Protein AF-A0A9E5YAB8-F1 (afdb_monomer_lite)

Foldseek 3Di:
DDPPPPPVVLVPPPQPPDDQQWQFQDADPVPRHTDIDGPVNPVVPDDDDDDPPPCSLVSVLSVVLVCVVSVHDDDDDDPPCPSVVVVCVSCVVVVNNVVDQDDDPPDPVRHDDDDPPDDDPD

pLDDT: mean 81.97, std 17.83, range [33.81, 96.62]

Radius of gyration: 17.61 Å; chains: 1; bounding box: 55×33×42 Å

Structure (mmCIF, N/CA/C/O backbone):
data_AF-A0A9E5YAB8-F1
#
_entry.id   AF-A0A9E5YAB8-F1
#
loop_
_atom_site.group_PDB
_atom_site.id
_atom_site.type_symbol
_atom_site.label_atom_id
_atom_site.label_alt_id
_atom_site.label_comp_id
_atom_site.label_asym_id
_atom_site.label_entity_id
_atom_site.label_seq_id
_atom_site.pdbx_PDB_ins_code
_atom_site.Cartn_x
_atom_site.Cartn_y
_atom_site.Cartn_z
_atom_site.occupancy
_atom_site.B_iso_or_equiv
_atom_site.auth_seq_id
_atom_site.auth_comp_id
_atom_site.auth_asym_id
_atom_site.auth_atom_id
_atom_site.pdbx_PDB_model_num
ATOM 1 N N . MET A 1 1 ? -35.000 -0.841 -12.917 1.00 39.28 1 MET A N 1
ATOM 2 C CA . MET A 1 1 ? -34.233 -1.314 -11.747 1.00 39.28 1 MET A CA 1
ATOM 3 C C . MET A 1 1 ? -33.253 -0.195 -11.466 1.00 39.28 1 MET A C 1
ATOM 5 O O . MET A 1 1 ? -32.423 0.072 -12.319 1.00 39.28 1 MET A O 1
ATOM 9 N N . ASP A 1 2 ? -33.529 0.578 -10.424 1.00 33.81 2 ASP A N 1
ATOM 10 C CA . ASP A 1 2 ? -32.985 1.921 -10.199 1.00 33.81 2 ASP A CA 1
ATOM 11 C C . ASP A 1 2 ? -31.445 1.908 -10.052 1.00 33.81 2 ASP A C 1
ATOM 13 O O . ASP A 1 2 ? -30.943 1.250 -9.134 1.00 33.81 2 ASP A O 1
ATOM 17 N N . PRO A 1 3 ? -30.692 2.557 -10.963 1.00 39.06 3 PRO A N 1
ATOM 18 C CA . PRO A 1 3 ? -29.241 2.623 -10.939 1.00 39.06 3 PRO A CA 1
ATOM 19 C C . PRO A 1 3 ? -28.734 3.854 -10.179 1.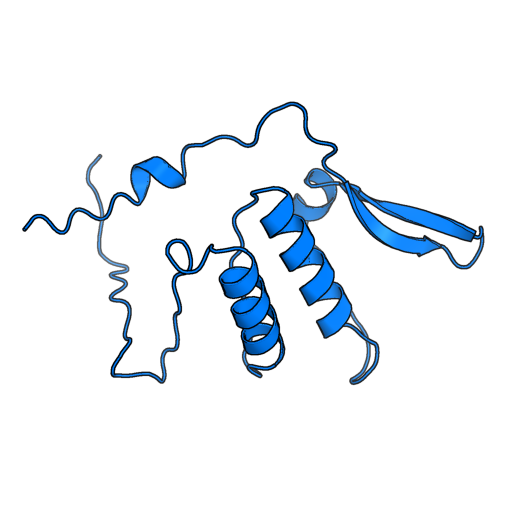00 39.06 3 PRO A C 1
ATOM 21 O O . PRO A 1 3 ? -27.603 4.266 -10.420 1.00 39.06 3 PRO A O 1
ATOM 24 N N . GLN A 1 4 ? -29.513 4.432 -9.255 1.00 36.97 4 GLN A N 1
ATOM 25 C CA . GLN A 1 4 ? -28.954 5.305 -8.223 1.00 36.97 4 GLN A CA 1
ATOM 26 C C . GLN A 1 4 ? -27.950 4.504 -7.385 1.00 36.97 4 GLN A C 1
ATOM 28 O O . GLN A 1 4 ? -28.261 3.846 -6.384 1.00 36.97 4 GLN A O 1
ATOM 33 N N . ILE A 1 5 ? -26.707 4.494 -7.862 1.00 45.91 5 ILE A N 1
ATOM 34 C CA . ILE A 1 5 ? -25.569 3.926 -7.173 1.00 45.91 5 ILE A CA 1
ATOM 35 C C . ILE A 1 5 ? -25.506 4.634 -5.819 1.00 45.91 5 ILE A C 1
ATOM 37 O O . ILE A 1 5 ? -25.370 5.849 -5.736 1.00 45.91 5 ILE A O 1
ATOM 41 N N . LYS A 1 6 ? -25.593 3.847 -4.744 1.00 37.97 6 LYS A N 1
ATOM 42 C CA . LYS A 1 6 ? -25.437 4.255 -3.338 1.00 37.97 6 LYS A CA 1
ATOM 43 C C . LYS A 1 6 ? -24.012 4.761 -3.020 1.00 37.97 6 LYS A C 1
ATOM 45 O O . LYS A 1 6 ? -23.424 4.324 -2.031 1.00 37.97 6 LYS A O 1
ATOM 50 N N . ILE A 1 7 ? -23.435 5.642 -3.840 1.00 46.38 7 ILE A N 1
ATOM 51 C CA . ILE A 1 7 ? -22.121 6.267 -3.617 1.00 46.38 7 ILE A CA 1
ATOM 52 C C . ILE A 1 7 ? -22.171 7.152 -2.364 1.00 46.38 7 ILE A C 1
ATOM 54 O O . ILE A 1 7 ? -21.278 7.077 -1.516 1.00 46.38 7 ILE A O 1
ATOM 58 N N . GLU A 1 8 ? -23.263 7.893 -2.166 1.00 37.19 8 GLU A N 1
ATOM 59 C CA . GLU A 1 8 ? -23.392 8.865 -1.073 1.00 37.19 8 GLU A CA 1
ATOM 60 C C . GLU A 1 8 ? -23.292 8.258 0.332 1.00 37.19 8 GLU A C 1
ATOM 62 O O . GLU A 1 8 ? -22.764 8.869 1.266 1.00 37.19 8 GLU A O 1
ATOM 67 N N . ARG A 1 9 ? -23.779 7.023 0.504 1.00 39.19 9 ARG A N 1
ATOM 68 C CA . ARG A 1 9 ? -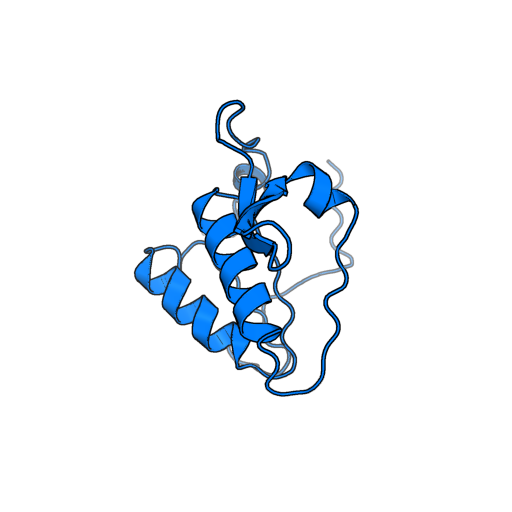23.847 6.391 1.828 1.00 39.19 9 ARG A CA 1
ATOM 69 C C . ARG A 1 9 ? -22.484 5.897 2.318 1.00 39.19 9 ARG A C 1
ATOM 71 O O . ARG A 1 9 ? -22.300 5.752 3.522 1.00 39.19 9 ARG A O 1
ATOM 78 N N . TRP A 1 10 ? -21.533 5.634 1.420 1.00 46.03 10 TRP A N 1
ATOM 79 C CA . TRP A 1 10 ? -20.219 5.081 1.780 1.00 46.03 10 TRP A CA 1
ATOM 80 C C . TRP A 1 10 ? -19.168 6.156 2.061 1.00 46.03 10 TRP A C 1
ATOM 82 O O . TRP A 1 10 ? -18.275 5.923 2.872 1.00 46.03 10 TRP A O 1
ATOM 92 N N . ALA A 1 11 ? -19.299 7.338 1.454 1.00 45.47 11 ALA A N 1
ATOM 93 C CA . ALA A 1 11 ? -18.384 8.459 1.675 1.00 45.47 11 ALA A CA 1
ATOM 94 C C . ALA A 1 11 ? -18.567 9.134 3.052 1.00 45.47 11 ALA A C 1
ATOM 96 O O . ALA A 1 11 ? -17.629 9.736 3.573 1.00 45.47 11 ALA A O 1
ATOM 97 N N . ARG A 1 12 ? -19.755 9.017 3.667 1.00 42.97 12 ARG A N 1
ATOM 98 C CA . ARG A 1 12 ? -20.108 9.708 4.925 1.00 42.97 12 ARG A CA 1
ATOM 99 C C . ARG A 1 12 ? -19.792 8.929 6.209 1.00 42.97 12 ARG A C 1
ATOM 101 O O . ARG A 1 12 ? -19.975 9.468 7.301 1.00 42.97 12 ARG A O 1
ATOM 108 N N . GLU A 1 13 ? -19.299 7.691 6.134 1.00 47.94 13 GLU A N 1
ATOM 109 C CA . GLU A 1 13 ? -18.871 6.965 7.338 1.00 47.94 13 GLU A CA 1
ATOM 110 C C . GLU A 1 13 ? -17.519 7.503 7.828 1.00 47.94 13 GLU A C 1
ATOM 112 O O . GLU A 1 13 ? -16.447 7.058 7.418 1.00 47.94 13 GLU A O 1
ATOM 117 N N . ALA A 1 14 ? -17.572 8.489 8.728 1.00 52.47 14 ALA A N 1
ATOM 118 C CA . ALA A 1 14 ? -16.395 9.017 9.402 1.00 52.47 14 ALA A CA 1
ATOM 119 C C . ALA A 1 14 ? -15.586 7.885 10.060 1.00 52.47 14 ALA A C 1
ATOM 121 O O . ALA A 1 14 ? -16.134 7.005 10.730 1.00 52.47 14 ALA A O 1
ATOM 122 N N . LEU A 1 15 ? -14.260 7.933 9.902 1.00 53.97 15 LEU A N 1
ATOM 123 C CA . LEU A 1 15 ? -13.355 6.969 10.523 1.00 53.97 15 LEU A CA 1
ATOM 124 C C . LEU A 1 15 ? -13.630 6.884 12.040 1.00 53.97 15 LEU A C 1
ATOM 126 O O . LEU A 1 15 ? -13.676 7.922 12.709 1.00 53.97 15 LEU A O 1
ATOM 130 N N . PRO A 1 16 ? -13.779 5.677 12.620 1.00 50.12 16 PRO A N 1
ATOM 131 C CA . PRO A 1 16 ? -14.046 5.527 14.046 1.00 50.12 16 PRO A CA 1
ATOM 132 C C . PRO A 1 16 ? -12.941 6.198 14.871 1.00 50.12 16 PRO A C 1
ATOM 134 O O . PRO A 1 16 ? -11.751 5.943 14.665 1.00 50.12 16 PRO A O 1
ATOM 137 N N . LYS A 1 17 ? -13.343 7.047 15.829 1.00 55.44 17 LYS A N 1
ATOM 138 C CA . LYS A 1 17 ? -12.457 7.969 16.568 1.00 55.44 17 LYS A CA 1
ATOM 139 C C . LYS A 1 17 ? -11.286 7.291 17.304 1.00 55.44 17 LYS A C 1
ATOM 141 O O . LYS A 1 17 ? -10.300 7.965 17.575 1.00 55.44 17 LYS A O 1
ATOM 146 N N . ASN A 1 18 ? -11.359 5.981 17.575 1.00 53.69 18 ASN A N 1
ATOM 147 C CA . ASN A 1 18 ? -10.498 5.286 18.541 1.00 53.69 18 ASN A CA 1
ATOM 148 C C . ASN A 1 18 ? -9.572 4.186 17.972 1.00 53.69 18 ASN A C 1
ATOM 150 O O . ASN A 1 18 ? -9.161 3.289 18.705 1.00 53.69 18 ASN A O 1
ATOM 154 N N . ARG A 1 19 ? -9.230 4.208 16.675 1.00 56.00 19 ARG A N 1
ATOM 155 C CA . ARG A 1 19 ? -8.205 3.291 16.128 1.00 56.00 19 ARG A CA 1
ATOM 156 C C . ARG A 1 19 ? -6.798 3.878 16.283 1.00 56.00 19 ARG A C 1
ATOM 158 O O . ARG A 1 19 ? -6.639 5.073 16.040 1.00 56.00 19 ARG A O 1
ATOM 165 N N . PRO A 1 20 ? -5.760 3.077 16.605 1.00 56.53 20 PRO A N 1
ATOM 166 C CA . PRO A 1 20 ? -4.382 3.543 16.517 1.00 56.53 20 PRO A CA 1
ATOM 167 C C . PRO A 1 20 ? -4.090 3.919 15.060 1.00 56.53 20 PRO A C 1
ATOM 169 O O . PRO A 1 20 ? -3.956 3.065 14.187 1.00 56.53 20 PRO A O 1
ATOM 172 N N . LYS A 1 21 ? -4.038 5.224 14.790 1.00 71.31 21 LYS A N 1
ATOM 173 C CA . LYS A 1 21 ? -3.918 5.810 13.447 1.00 71.31 21 LYS A CA 1
ATOM 174 C C . LYS A 1 21 ? -2.485 5.744 12.920 1.00 71.31 21 LYS A C 1
ATOM 176 O O . LYS A 1 21 ? -2.029 6.723 12.345 1.00 71.31 21 LYS A O 1
ATOM 181 N N . ARG A 1 22 ? -1.739 4.671 13.202 1.00 84.56 22 ARG A N 1
ATOM 182 C CA . ARG A 1 22 ? -0.294 4.589 12.956 1.00 84.56 22 ARG A CA 1
ATOM 183 C C . ARG A 1 22 ? 0.081 3.384 12.106 1.00 84.56 22 ARG A C 1
ATOM 185 O O . ARG A 1 22 ? -0.229 2.253 12.459 1.00 84.56 22 ARG A O 1
ATOM 192 N N . ILE A 1 23 ? 0.801 3.644 11.024 1.00 91.50 23 ILE A N 1
ATOM 193 C CA . ILE A 1 23 ? 1.311 2.655 10.079 1.00 91.50 23 ILE A CA 1
ATOM 194 C C . ILE A 1 23 ? 2.793 2.447 10.361 1.00 91.50 23 ILE A C 1
ATOM 196 O O . ILE A 1 23 ? 3.563 3.403 10.332 1.00 91.50 23 ILE A O 1
ATOM 200 N N . LEU A 1 24 ? 3.202 1.213 10.655 1.00 93.19 24 LEU A N 1
ATOM 201 C CA . LEU A 1 24 ? 4.620 0.866 10.763 1.00 93.19 24 LEU A CA 1
ATOM 202 C C . LEU A 1 24 ? 5.258 0.993 9.378 1.00 93.19 24 LEU A C 1
ATOM 204 O O . LEU A 1 24 ? 4.820 0.305 8.463 1.00 93.19 24 LEU A O 1
ATOM 208 N N . ILE A 1 25 ? 6.288 1.824 9.233 1.00 93.62 25 ILE A N 1
ATOM 209 C CA . ILE A 1 25 ? 7.017 1.975 7.960 1.00 93.62 25 ILE A CA 1
ATOM 210 C C . ILE A 1 25 ? 8.364 1.256 7.949 1.00 93.62 25 ILE A C 1
ATOM 212 O O . ILE A 1 25 ? 8.937 1.038 6.889 1.00 93.62 25 ILE A O 1
ATOM 216 N N . GLY A 1 26 ? 8.865 0.868 9.121 1.00 93.62 26 GLY A N 1
ATOM 217 C CA . GLY A 1 26 ? 10.113 0.130 9.243 1.00 93.62 26 GLY A CA 1
ATOM 218 C C . GLY A 1 26 ? 10.804 0.399 10.568 1.00 93.62 26 GLY A C 1
ATOM 219 O O . GLY A 1 26 ? 10.177 0.820 11.543 1.00 93.62 26 GLY A O 1
ATOM 220 N N . ASN A 1 27 ? 12.111 0.164 10.583 1.00 94.94 27 ASN A N 1
ATOM 221 C CA . ASN A 1 27 ? 12.976 0.433 11.721 1.00 94.94 27 ASN A CA 1
ATOM 222 C C . ASN A 1 27 ? 13.966 1.534 11.350 1.00 94.94 27 ASN A C 1
ATOM 224 O O . ASN A 1 27 ? 14.578 1.494 10.284 1.00 94.94 27 ASN A O 1
ATOM 228 N N . ASN A 1 28 ? 14.158 2.492 12.249 1.00 93.62 28 ASN A N 1
ATOM 229 C CA . ASN A 1 28 ? 15.271 3.418 12.163 1.00 93.62 28 ASN A CA 1
ATOM 230 C C . ASN A 1 28 ? 16.573 2.635 12.378 1.00 93.62 28 ASN A C 1
ATOM 232 O O . ASN A 1 28 ? 16.784 2.078 13.457 1.00 93.62 28 ASN A O 1
ATOM 236 N N . ALA A 1 29 ? 17.429 2.609 11.357 1.00 91.81 29 ALA A N 1
ATOM 237 C CA . ALA A 1 29 ? 18.669 1.840 11.362 1.00 91.81 29 ALA A CA 1
ATOM 238 C C . ALA A 1 29 ? 19.705 2.342 12.385 1.00 91.81 29 ALA A C 1
ATOM 240 O O . ALA A 1 29 ? 20.512 1.550 12.857 1.00 91.81 29 ALA A O 1
ATOM 241 N N . LEU A 1 30 ? 19.673 3.627 12.756 1.00 95.19 30 LEU A N 1
ATOM 242 C CA . LEU A 1 30 ? 20.651 4.227 13.671 1.00 95.19 30 LEU A CA 1
ATOM 243 C C . LEU A 1 30 ? 20.374 3.873 15.132 1.00 95.19 30 LEU A C 1
ATOM 245 O O . LEU A 1 30 ? 21.296 3.642 15.903 1.00 95.19 30 LEU A O 1
ATOM 249 N N . ILE A 1 31 ? 19.096 3.844 15.516 1.00 95.38 31 ILE A N 1
ATOM 250 C CA . ILE A 1 31 ? 18.677 3.656 16.917 1.00 95.38 31 ILE A CA 1
ATOM 251 C C . ILE A 1 31 ? 17.899 2.356 17.145 1.00 95.38 31 ILE A C 1
ATOM 253 O O . ILE A 1 31 ? 17.329 2.162 18.216 1.00 95.38 31 ILE A O 1
ATOM 257 N N . ASN A 1 32 ? 17.820 1.494 16.127 1.00 93.94 32 ASN A N 1
ATOM 258 C CA . ASN A 1 32 ? 17.089 0.225 16.133 1.00 93.94 32 ASN A CA 1
ATOM 259 C C . ASN A 1 32 ? 15.661 0.336 16.707 1.00 93.94 32 ASN A C 1
ATOM 261 O O . ASN A 1 32 ? 15.208 -0.479 17.513 1.00 93.94 32 ASN A O 1
ATOM 265 N N . ARG A 1 33 ? 14.939 1.391 16.313 1.00 94.44 33 ARG A N 1
ATOM 266 C CA . ARG A 1 33 ? 13.600 1.691 16.833 1.00 94.44 33 ARG A CA 1
ATOM 267 C C . ARG A 1 33 ? 12.566 1.604 15.725 1.00 94.44 33 ARG A C 1
ATOM 269 O O . ARG A 1 33 ? 12.764 2.169 14.655 1.00 94.44 33 ARG A O 1
ATOM 276 N N . ARG A 1 34 ? 11.430 0.962 16.005 1.00 94.94 34 ARG A N 1
ATOM 277 C CA . ARG A 1 34 ? 10.277 0.959 15.093 1.00 94.94 34 ARG A CA 1
ATOM 278 C C . ARG A 1 34 ? 9.798 2.385 14.827 1.00 94.94 34 ARG A C 1
ATOM 280 O O . ARG A 1 34 ? 9.538 3.142 15.768 1.00 94.94 34 ARG A O 1
ATOM 287 N N . THR A 1 35 ? 9.634 2.713 13.555 1.00 94.12 35 THR A N 1
ATOM 288 C CA . THR A 1 35 ? 9.170 4.013 13.075 1.00 94.12 35 THR A CA 1
ATOM 289 C C . THR A 1 35 ? 7.788 3.867 12.463 1.00 94.12 35 THR A C 1
ATOM 291 O O . THR A 1 35 ? 7.526 2.962 11.671 1.00 94.12 35 THR A O 1
ATOM 294 N N . TYR A 1 36 ? 6.900 4.782 12.833 1.00 93.75 36 TYR A N 1
ATOM 295 C CA . TYR A 1 36 ? 5.510 4.773 12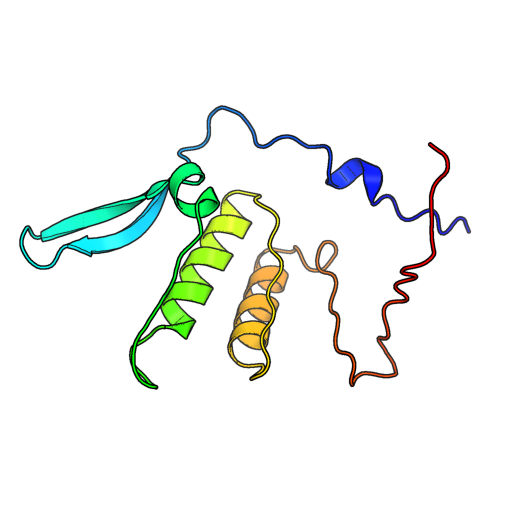.411 1.00 93.75 36 TYR A CA 1
ATOM 296 C C . TYR A 1 36 ? 5.139 6.121 11.805 1.00 93.75 36 TYR A C 1
ATOM 298 O O . TYR A 1 36 ? 5.647 7.147 12.256 1.00 93.75 36 TYR A O 1
ATOM 306 N N . LEU A 1 37 ? 4.202 6.113 10.863 1.00 92.19 37 LEU A N 1
ATOM 307 C CA . LEU A 1 37 ? 3.536 7.311 10.361 1.00 92.19 37 LEU A CA 1
ATOM 308 C C . LEU A 1 37 ? 2.103 7.360 10.854 1.00 92.19 37 LEU A C 1
ATOM 310 O O . LEU A 1 37 ? 1.404 6.348 10.800 1.00 92.19 37 LEU A O 1
ATOM 314 N N . SER A 1 38 ? 1.657 8.518 11.330 1.00 90.31 38 SER A N 1
ATOM 315 C CA . SER A 1 38 ? 0.242 8.732 11.609 1.00 90.31 38 SER A CA 1
ATOM 316 C C . SER A 1 38 ? -0.555 9.020 10.329 1.00 90.31 38 SER A C 1
ATOM 318 O O . SER A 1 38 ? 0.004 9.463 9.330 1.00 90.31 38 SER A O 1
ATOM 320 N N . LEU A 1 39 ? -1.878 8.829 10.361 1.00 86.56 39 LEU A N 1
ATOM 321 C CA . LEU A 1 39 ? -2.758 9.278 9.269 1.00 86.56 39 LEU A CA 1
ATOM 322 C C . LEU A 1 39 ? -2.665 10.798 9.027 1.00 86.56 39 LEU A C 1
ATOM 324 O O . LEU A 1 39 ? -2.748 11.237 7.890 1.00 86.56 39 LEU A O 1
ATOM 328 N N . GLU A 1 40 ? -2.439 11.586 10.080 1.00 87.19 40 GLU A N 1
ATOM 329 C CA . GLU A 1 40 ? -2.219 13.038 9.993 1.00 87.19 40 GLU A CA 1
ATOM 330 C C . GLU A 1 40 ? -0.905 13.380 9.268 1.00 87.19 40 GLU A C 1
ATOM 332 O O . GLU A 1 40 ? -0.851 14.281 8.436 1.00 87.19 40 GLU A O 1
ATOM 337 N N . GLN A 1 41 ? 0.154 12.602 9.501 1.00 89.88 41 GLN A N 1
ATOM 338 C CA . GLN A 1 41 ? 1.403 12.744 8.749 1.00 89.88 41 GLN A CA 1
ATOM 339 C C . GLN A 1 41 ? 1.257 12.295 7.289 1.00 89.88 41 GLN A C 1
ATOM 341 O O . GLN A 1 41 ? 1.980 12.780 6.430 1.00 89.88 41 GLN A O 1
ATOM 346 N N . LEU A 1 42 ? 0.331 11.384 6.981 1.00 88.38 42 LEU A N 1
A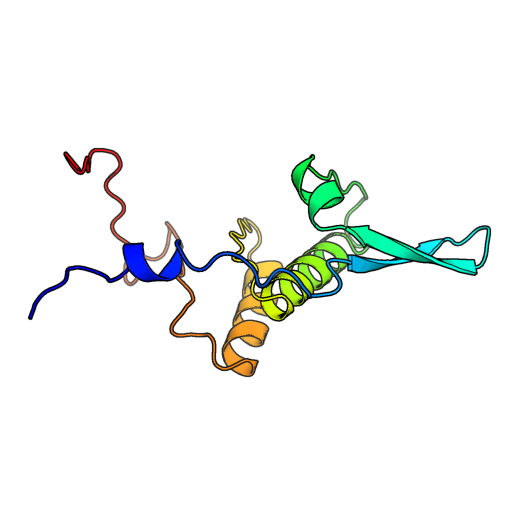TOM 347 C CA . LEU A 1 42 ? 0.040 11.008 5.595 1.00 88.38 42 LEU A CA 1
ATOM 348 C C . LEU A 1 42 ? -0.784 12.071 4.860 1.00 88.38 42 LE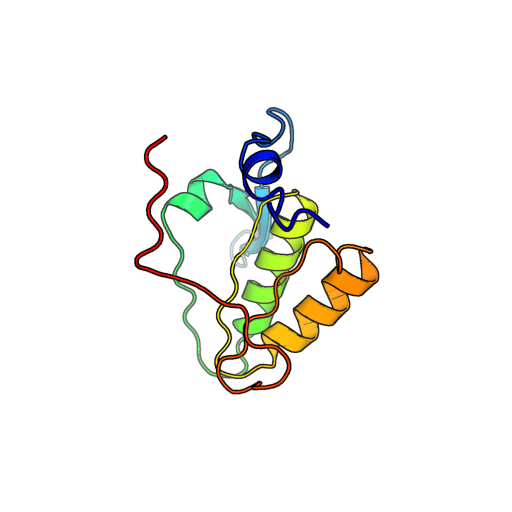U A C 1
ATOM 350 O O . LEU A 1 42 ? -0.658 12.184 3.642 1.00 88.38 42 LEU A O 1
ATOM 354 N N . SER A 1 43 ? -1.591 12.868 5.571 1.00 85.69 43 SER A N 1
ATOM 355 C CA . SER A 1 43 ? -2.391 13.933 4.949 1.00 85.69 43 SER A CA 1
ATOM 356 C C . SER A 1 43 ? -1.576 15.136 4.475 1.00 85.69 43 SER A C 1
ATOM 358 O O . SER A 1 43 ? -2.083 15.915 3.680 1.00 85.69 43 SER A O 1
ATOM 360 N N . ILE A 1 44 ? -0.316 15.270 4.902 1.00 91.19 44 ILE A N 1
ATOM 361 C CA . ILE A 1 44 ? 0.600 16.329 4.437 1.00 91.19 44 ILE A CA 1
ATOM 362 C C . ILE A 1 44 ? 1.460 15.903 3.233 1.00 91.19 44 ILE A C 1
ATOM 364 O O . ILE A 1 44 ? 2.481 16.523 2.949 1.00 91.19 44 ILE A O 1
ATOM 368 N N . HIS A 1 45 ? 1.030 14.857 2.521 1.00 91.44 45 HIS A N 1
ATOM 369 C CA . HIS A 1 45 ? 1.716 14.227 1.391 1.00 91.44 45 HIS A CA 1
ATOM 370 C C . HIS A 1 45 ? 3.026 13.508 1.756 1.00 91.44 45 HIS A C 1
ATOM 372 O O . HIS A 1 45 ? 3.684 13.770 2.759 1.00 91.44 45 HIS A O 1
ATOM 378 N N . MET A 1 46 ? 3.409 12.549 0.913 1.00 92.94 46 MET A N 1
ATOM 379 C CA . MET A 1 46 ? 4.650 11.787 1.039 1.00 92.94 46 MET A CA 1
ATOM 380 C C . MET A 1 46 ? 5.312 11.671 -0.327 1.00 92.94 46 MET A C 1
ATOM 382 O O . MET A 1 46 ? 4.644 11.389 -1.319 1.00 92.94 46 MET A O 1
ATOM 386 N N . HIS A 1 47 ? 6.638 11.794 -0.352 1.00 95.25 47 HIS A N 1
ATOM 387 C CA . HIS A 1 47 ? 7.450 11.477 -1.518 1.00 95.25 47 HIS A CA 1
ATOM 388 C C . HIS A 1 47 ? 8.367 10.285 -1.213 1.00 95.25 47 HIS A C 1
ATOM 390 O O . HIS A 1 47 ? 9.089 10.294 -0.217 1.00 95.25 47 HIS A O 1
ATOM 396 N N . ILE A 1 48 ? 8.330 9.251 -2.059 1.00 94.50 48 ILE A N 1
ATOM 397 C CA . ILE A 1 48 ? 9.172 8.053 -1.933 1.00 94.50 48 ILE A CA 1
ATOM 398 C C . ILE A 1 48 ? 10.142 8.025 -3.114 1.00 94.50 48 ILE A C 1
ATOM 400 O O . ILE A 1 48 ? 9.727 7.839 -4.256 1.00 94.50 48 ILE A O 1
ATOM 404 N N . VAL A 1 49 ? 11.437 8.165 -2.833 1.00 95.38 49 VAL A N 1
ATOM 405 C CA . VAL A 1 49 ? 12.496 8.247 -3.850 1.00 95.38 49 VAL A CA 1
ATOM 406 C C . VAL A 1 49 ? 13.471 7.080 -3.698 1.00 95.38 49 VAL A C 1
ATOM 408 O O . VAL A 1 49 ? 13.783 6.654 -2.590 1.00 95.38 49 VAL A O 1
ATOM 411 N N . GLY A 1 50 ? 13.945 6.551 -4.824 1.00 95.19 50 GLY A N 1
ATOM 412 C CA . GLY A 1 50 ? 14.914 5.455 -4.895 1.00 95.19 50 GLY A CA 1
ATOM 413 C C . GLY A 1 50 ? 14.990 4.877 -6.308 1.00 95.19 50 GLY A C 1
ATOM 414 O O . GLY A 1 50 ? 14.070 5.073 -7.107 1.00 95.19 50 GLY A O 1
ATOM 415 N N . SER A 1 51 ? 16.047 4.138 -6.644 1.00 95.88 51 SER A N 1
ATOM 416 C CA . SER A 1 51 ? 16.178 3.496 -7.961 1.00 95.88 51 SER A CA 1
ATOM 417 C C . SER A 1 51 ? 15.275 2.256 -8.096 1.00 95.88 51 SER A C 1
ATOM 419 O O . SER A 1 51 ? 14.569 1.861 -7.156 1.00 95.88 51 SER A O 1
ATOM 421 N N . SER A 1 52 ? 15.195 1.679 -9.301 1.00 93.19 52 SER A N 1
ATOM 422 C CA . SER A 1 52 ? 14.457 0.426 -9.518 1.00 93.19 52 SER A CA 1
ATOM 423 C C . SER A 1 52 ? 15.006 -0.690 -8.620 1.00 93.19 52 SER A C 1
ATOM 425 O O . SER A 1 52 ? 16.198 -0.731 -8.335 1.00 93.19 52 SER A O 1
ATOM 427 N N . GLY A 1 53 ? 14.128 -1.559 -8.117 1.00 92.88 53 GLY A N 1
ATOM 428 C CA . GLY A 1 53 ? 14.508 -2.642 -7.202 1.00 92.88 53 GLY A CA 1
ATOM 429 C C . GLY A 1 53 ? 14.722 -2.239 -5.736 1.00 92.88 53 GLY A C 1
ATOM 430 O O . GLY A 1 53 ? 14.815 -3.116 -4.887 1.00 92.88 53 GLY A O 1
ATOM 431 N N . MET A 1 54 ? 14.700 -0.948 -5.380 1.00 94.81 54 MET A N 1
ATOM 432 C CA . MET A 1 54 ? 14.905 -0.495 -3.987 1.00 94.81 54 MET A CA 1
ATOM 433 C C . MET A 1 54 ? 13.682 -0.643 -3.062 1.00 94.81 54 MET A C 1
ATOM 435 O O . MET A 1 54 ? 13.626 -0.046 -1.993 1.00 94.81 54 MET A O 1
ATOM 439 N N . GLY A 1 55 ? 12.661 -1.399 -3.469 1.00 93.38 55 GLY A N 1
ATOM 440 C CA . GLY A 1 55 ? 11.508 -1.684 -2.609 1.00 93.38 55 GLY A CA 1
ATOM 441 C C . GLY A 1 55 ? 10.430 -0.596 -2.543 1.00 93.38 55 GLY A C 1
ATOM 442 O O . GLY A 1 55 ? 9.491 -0.740 -1.766 1.00 93.38 55 GLY A O 1
ATOM 443 N N . LYS A 1 56 ? 10.487 0.451 -3.380 1.00 95.69 56 LYS A N 1
ATOM 444 C CA . LYS A 1 56 ? 9.457 1.514 -3.425 1.00 95.69 56 LYS A CA 1
ATOM 445 C C . LYS A 1 56 ? 8.038 0.957 -3.565 1.00 95.69 56 LYS A C 1
ATOM 447 O O . LYS A 1 56 ? 7.148 1.310 -2.799 1.00 95.69 56 LYS A O 1
ATOM 452 N N . THR A 1 57 ? 7.839 0.046 -4.517 1.00 94.75 57 THR A N 1
ATOM 453 C CA . THR A 1 57 ? 6.522 -0.539 -4.787 1.00 94.75 57 THR A CA 1
ATOM 454 C C . THR A 1 57 ? 6.054 -1.449 -3.652 1.00 94.75 57 THR A C 1
ATOM 456 O O . THR A 1 57 ? 4.863 -1.497 -3.370 1.00 94.75 57 THR A O 1
ATOM 459 N N . PHE A 1 58 ? 6.979 -2.120 -2.957 1.00 95.31 58 PHE A N 1
ATOM 460 C CA . PHE A 1 58 ? 6.666 -2.899 -1.756 1.00 95.31 58 PHE A CA 1
ATOM 461 C C . PHE A 1 58 ? 6.265 -2.000 -0.582 1.00 95.31 58 PHE A C 1
ATOM 463 O O . PHE A 1 58 ? 5.311 -2.316 0.126 1.00 95.31 58 PHE A O 1
ATOM 470 N N . LEU A 1 59 ? 6.944 -0.863 -0.394 1.00 95.31 59 LEU A N 1
ATOM 471 C CA . LEU A 1 59 ? 6.569 0.120 0.623 1.00 95.31 59 LEU A CA 1
ATOM 472 C C . LEU A 1 59 ? 5.173 0.696 0.343 1.00 95.31 59 LEU A C 1
ATOM 474 O O . LEU A 1 59 ? 4.337 0.713 1.243 1.00 95.31 59 LEU A O 1
ATOM 478 N N . LEU A 1 60 ? 4.892 1.099 -0.901 1.00 95.75 60 LEU A N 1
ATOM 479 C CA . LEU A 1 60 ? 3.560 1.566 -1.307 1.00 95.75 60 LEU A CA 1
ATOM 480 C C . LEU A 1 60 ? 2.483 0.500 -1.083 1.00 95.75 60 LEU A C 1
ATOM 482 O O . LEU A 1 60 ? 1.447 0.787 -0.491 1.00 95.75 60 LEU A O 1
ATOM 486 N N . GLU A 1 61 ? 2.737 -0.740 -1.496 1.00 96.62 61 GLU A N 1
ATOM 487 C CA . GLU A 1 61 ? 1.819 -1.857 -1.274 1.00 96.62 61 GLU A CA 1
ATOM 488 C C . GLU A 1 61 ? 1.518 -2.066 0.214 1.00 96.62 61 GLU A C 1
ATOM 490 O O . GLU A 1 61 ? 0.358 -2.236 0.591 1.00 96.62 61 GLU A O 1
ATOM 495 N N . HIS A 1 62 ? 2.542 -2.026 1.069 1.00 96.12 62 HIS A N 1
ATOM 496 C CA . HIS A 1 62 ? 2.390 -2.151 2.518 1.00 96.12 62 HIS A CA 1
ATOM 497 C C . HIS A 1 62 ? 1.549 -1.015 3.117 1.00 96.12 62 HIS A C 1
ATOM 499 O O . HIS A 1 62 ? 0.641 -1.272 3.916 1.00 96.12 62 HIS A O 1
ATOM 505 N N . LEU A 1 63 ? 1.798 0.230 2.695 1.00 95.00 63 LEU A N 1
ATOM 506 C CA . LEU A 1 63 ? 1.013 1.395 3.112 1.00 95.00 63 LEU A CA 1
ATOM 507 C C . LEU A 1 63 ? -0.459 1.232 2.715 1.00 95.00 63 LEU A C 1
ATOM 509 O O . LEU A 1 63 ? -1.338 1.324 3.572 1.00 95.00 63 LEU A O 1
ATOM 513 N N . VAL A 1 64 ? -0.728 0.920 1.445 1.00 95.50 64 VAL A N 1
ATOM 514 C CA . VAL A 1 64 ? -2.092 0.765 0.919 1.00 95.50 64 VAL A CA 1
ATOM 515 C C . VAL A 1 64 ? -2.831 -0.376 1.622 1.00 95.50 64 VAL A C 1
ATOM 517 O O . VAL A 1 64 ? -3.961 -0.189 2.072 1.00 95.50 64 VAL A O 1
ATOM 520 N N . LYS A 1 65 ? -2.196 -1.541 1.798 1.00 95.50 65 LYS A N 1
ATOM 521 C CA . LYS A 1 65 ? -2.789 -2.672 2.533 1.00 95.50 65 LYS A CA 1
ATOM 522 C C . LYS A 1 65 ? -3.138 -2.302 3.972 1.00 95.50 65 LYS A C 1
ATOM 524 O O . LYS A 1 65 ? -4.211 -2.667 4.452 1.00 95.50 65 LYS A O 1
ATOM 529 N N . THR A 1 66 ? -2.262 -1.552 4.641 1.00 93.94 66 THR A N 1
ATOM 530 C CA . THR A 1 66 ? -2.513 -1.094 6.011 1.00 93.94 66 THR A CA 1
ATOM 531 C C . THR A 1 66 ? -3.667 -0.092 6.060 1.00 93.94 66 THR A C 1
ATOM 533 O O . THR A 1 66 ? -4.512 -0.183 6.948 1.00 93.94 66 THR A O 1
ATOM 536 N N . LEU A 1 67 ? -3.757 0.831 5.098 1.00 92.38 67 LEU A N 1
ATOM 537 C CA . LEU A 1 67 ? -4.872 1.780 4.995 1.00 92.38 67 LEU A CA 1
ATOM 538 C C . LEU A 1 67 ? -6.212 1.063 4.779 1.00 92.38 67 LEU A C 1
ATOM 540 O O . LEU A 1 67 ? -7.172 1.343 5.500 1.00 92.38 67 LEU A O 1
ATOM 544 N N . ILE A 1 68 ? -6.251 0.071 3.884 1.00 92.12 68 ILE A N 1
ATOM 545 C CA . ILE A 1 68 ? -7.428 -0.786 3.665 1.00 92.12 68 ILE A CA 1
ATOM 546 C C . ILE A 1 68 ? -7.840 -1.480 4.973 1.00 92.12 68 ILE A C 1
ATOM 548 O O . ILE A 1 68 ? -9.015 -1.464 5.345 1.00 92.12 68 ILE A O 1
ATOM 552 N N . ASP A 1 69 ? -6.885 -2.036 5.722 1.00 90.69 69 ASP A N 1
ATOM 553 C CA . ASP A 1 69 ? -7.152 -2.695 7.009 1.00 90.69 69 ASP A CA 1
ATOM 554 C C . ASP A 1 69 ? -7.662 -1.718 8.083 1.00 90.69 69 ASP A C 1
ATOM 556 O O . ASP A 1 69 ? -8.535 -2.044 8.904 1.00 90.69 69 ASP A O 1
ATOM 560 N N . LEU A 1 70 ? -7.184 -0.475 8.033 1.00 88.56 70 LEU A N 1
ATOM 561 C CA . LEU A 1 70 ? -7.680 0.626 8.850 1.00 88.56 70 LEU A CA 1
ATOM 562 C C . LEU A 1 70 ? -9.053 1.149 8.396 1.00 88.56 70 LEU A C 1
ATOM 564 O O . LEU A 1 70 ? -9.625 1.960 9.128 1.00 88.56 70 LEU A O 1
ATOM 568 N N . LYS A 1 71 ? -9.637 0.600 7.319 1.00 88.00 71 LYS A N 1
ATOM 569 C CA . LYS A 1 71 ? -10.890 1.040 6.678 1.00 88.00 71 LYS A CA 1
ATOM 570 C C . LYS A 1 71 ? -10.804 2.466 6.120 1.00 88.00 71 LYS A C 1
ATOM 572 O O . LYS A 1 71 ? -11.795 3.188 6.113 1.00 88.00 71 LYS A O 1
ATOM 577 N N . VAL A 1 72 ? -9.618 2.870 5.678 1.00 88.06 72 VAL A N 1
ATOM 578 C CA . VAL A 1 72 ? -9.399 4.123 4.952 1.00 88.06 72 VAL A CA 1
ATOM 579 C C . VAL A 1 72 ? -9.534 3.827 3.459 1.00 88.06 72 VAL A C 1
ATOM 581 O O . VAL A 1 72 ? -8.889 2.906 2.956 1.00 88.06 72 VAL A O 1
ATOM 584 N N . GLY A 1 73 ? -10.391 4.578 2.765 1.00 89.81 73 GLY A N 1
ATOM 585 C CA . GLY A 1 73 ? -10.519 4.498 1.310 1.00 89.81 73 GLY A CA 1
ATOM 586 C C . GLY A 1 73 ? -9.220 4.915 0.621 1.00 89.81 73 GLY A C 1
ATOM 587 O O . GLY A 1 73 ? -8.520 5.809 1.093 1.00 89.81 73 GLY A O 1
ATOM 588 N N . VAL A 1 74 ? -8.884 4.250 -0.481 1.00 93.19 74 VAL A N 1
ATOM 589 C CA . VAL A 1 74 ? -7.644 4.484 -1.228 1.00 93.19 74 VAL A CA 1
ATOM 590 C C . VAL A 1 74 ? -7.945 4.545 -2.719 1.00 93.19 74 VAL A C 1
ATOM 592 O O . VAL A 1 74 ? -8.751 3.766 -3.221 1.00 93.19 74 VAL A O 1
ATOM 595 N N . CYS A 1 75 ? -7.268 5.450 -3.420 1.00 93.81 75 CYS A N 1
ATOM 596 C CA . CYS A 1 75 ? -7.178 5.462 -4.874 1.00 93.81 75 CYS A CA 1
ATOM 597 C C . CYS A 1 75 ? -5.731 5.137 -5.245 1.00 93.81 75 CYS A C 1
ATOM 599 O O . CYS A 1 75 ? -4.802 5.691 -4.651 1.00 93.81 75 CYS A O 1
ATOM 601 N N . VAL A 1 76 ? -5.537 4.212 -6.182 1.00 94.75 76 VAL A N 1
ATOM 602 C CA . VAL A 1 76 ? -4.209 3.790 -6.630 1.00 94.75 76 VAL A CA 1
ATOM 603 C C . VAL A 1 76 ? -4.133 3.968 -8.133 1.00 94.75 76 VAL A C 1
ATOM 605 O O . VAL A 1 76 ? -4.927 3.391 -8.866 1.00 94.75 76 VAL A O 1
ATOM 608 N N . ILE A 1 77 ? -3.150 4.750 -8.566 1.00 93.38 77 ILE A N 1
ATOM 609 C CA . ILE A 1 77 ? -2.820 4.954 -9.972 1.00 93.38 77 ILE A CA 1
ATOM 610 C C . ILE A 1 77 ? -1.516 4.203 -10.222 1.00 93.38 77 ILE A C 1
ATOM 612 O O . ILE A 1 77 ? -0.484 4.543 -9.643 1.00 93.38 77 ILE A O 1
ATOM 616 N N . ASP A 1 78 ? -1.573 3.159 -11.044 1.00 92.38 78 ASP A N 1
ATOM 617 C CA . ASP A 1 78 ? -0.429 2.298 -11.335 1.00 92.38 78 ASP A CA 1
ATOM 618 C C . ASP A 1 78 ? -0.250 2.129 -12.852 1.00 92.38 78 ASP A C 1
ATOM 620 O O . ASP A 1 78 ? -0.907 1.278 -13.448 1.00 92.38 78 ASP A O 1
ATOM 624 N N . PRO A 1 79 ? 0.643 2.907 -13.490 1.00 87.25 79 PRO A N 1
ATOM 625 C CA . PRO A 1 79 ? 0.875 2.811 -14.930 1.00 87.25 79 PRO A CA 1
ATOM 626 C C . PRO A 1 79 ? 1.605 1.524 -15.347 1.00 87.25 79 PRO A C 1
ATOM 628 O O . PRO A 1 79 ? 1.663 1.224 -16.536 1.00 87.25 79 PRO A O 1
ATOM 631 N N . HIS A 1 80 ? 2.195 0.778 -14.405 1.00 86.06 80 HIS A N 1
ATOM 632 C CA . HIS A 1 80 ? 2.968 -0.433 -14.698 1.00 86.06 80 HIS A CA 1
ATOM 633 C C . HIS A 1 80 ? 2.188 -1.728 -14.425 1.00 86.06 80 HIS A C 1
ATOM 635 O O . HIS A 1 80 ? 2.569 -2.784 -14.920 1.00 86.06 80 HIS A O 1
ATOM 641 N N . GLY A 1 81 ? 1.114 -1.670 -13.636 1.00 84.44 81 GLY A N 1
ATOM 642 C CA . GLY A 1 81 ? 0.206 -2.789 -13.355 1.00 84.44 81 GLY A CA 1
ATOM 643 C C . GLY A 1 81 ? 0.678 -3.776 -12.274 1.00 84.44 81 GLY A C 1
ATOM 644 O O . GLY A 1 81 ? -0.126 -4.544 -11.737 1.00 84.44 81 GLY A O 1
ATOM 645 N N . ASP A 1 82 ? 1.958 -3.760 -11.901 1.00 91.38 82 ASP A N 1
ATOM 646 C CA . ASP A 1 82 ? 2.519 -4.665 -10.892 1.00 91.38 82 ASP A CA 1
ATOM 647 C C . ASP A 1 82 ? 1.916 -4.467 -9.493 1.00 91.38 82 ASP A C 1
ATOM 649 O O . ASP A 1 82 ? 1.669 -5.437 -8.764 1.00 91.38 82 ASP A O 1
ATOM 653 N N . LEU A 1 83 ? 1.714 -3.214 -9.075 1.00 94.88 83 LEU A N 1
ATOM 654 C CA . LEU A 1 83 ? 1.115 -2.890 -7.779 1.00 94.88 83 LEU A CA 1
ATOM 655 C C . LEU A 1 83 ? -0.376 -3.234 -7.794 1.00 94.88 83 LEU A C 1
ATOM 657 O O . LEU A 1 83 ? -0.868 -3.855 -6.848 1.00 94.88 83 LEU A O 1
ATOM 661 N N . TYR A 1 84 ? -1.062 -2.895 -8.885 1.00 92.88 84 TYR A N 1
ATOM 662 C CA . TYR A 1 84 ? -2.461 -3.227 -9.135 1.00 92.88 84 TYR A CA 1
ATOM 663 C C . TYR A 1 84 ? -2.740 -4.720 -8.920 1.00 92.88 84 TYR A C 1
ATOM 665 O O . TYR A 1 84 ? -3.575 -5.077 -8.085 1.00 92.88 84 TYR A O 1
ATOM 673 N N . GLN A 1 85 ? -1.981 -5.605 -9.575 1.00 93.19 85 GLN A N 1
ATOM 674 C CA . GLN A 1 85 ? -2.182 -7.055 -9.473 1.00 93.19 85 GLN A CA 1
ATOM 675 C C . GLN A 1 85 ? -2.038 -7.568 -8.031 1.00 93.19 85 GLN A C 1
ATOM 677 O O . GLN A 1 85 ? -2.785 -8.444 -7.578 1.00 93.19 85 GLN A O 1
ATOM 682 N N . ARG A 1 86 ? -1.079 -7.021 -7.273 1.00 95.81 86 ARG A N 1
ATOM 683 C CA . ARG A 1 86 ? -0.852 -7.410 -5.872 1.00 95.81 86 ARG A CA 1
ATOM 684 C C . ARG A 1 86 ? -1.958 -6.909 -4.946 1.00 95.81 86 ARG A C 1
ATOM 686 O O . ARG A 1 86 ? -2.355 -7.631 -4.025 1.00 95.81 86 ARG A O 1
ATOM 693 N N . LEU A 1 87 ? -2.476 -5.709 -5.192 1.00 96.31 87 LEU A N 1
ATOM 694 C CA . LEU A 1 87 ? -3.588 -5.144 -4.433 1.00 96.31 87 LEU A CA 1
ATOM 695 C C . LEU A 1 87 ? -4.915 -5.832 -4.759 1.00 96.31 87 LEU A C 1
ATOM 697 O O . LEU A 1 87 ? -5.657 -6.139 -3.827 1.00 96.31 87 LEU A O 1
ATOM 701 N N . LEU A 1 88 ? -5.177 -6.175 -6.023 1.00 93.38 88 LEU A N 1
ATOM 702 C CA . LEU A 1 88 ? -6.381 -6.903 -6.429 1.00 93.38 88 LEU A CA 1
ATOM 703 C C . LEU A 1 88 ? -6.473 -8.270 -5.728 1.00 93.38 88 LEU A C 1
ATOM 705 O O . LEU A 1 88 ? -7.485 -8.612 -5.112 1.00 93.38 88 LEU A O 1
ATOM 709 N N . LYS A 1 89 ? -5.366 -9.023 -5.705 1.00 95.69 89 LYS A N 1
ATOM 710 C CA . LYS A 1 89 ? -5.273 -10.279 -4.937 1.00 95.69 89 LYS A CA 1
ATOM 711 C C . LYS A 1 89 ? -5.547 -10.064 -3.446 1.00 95.69 89 LYS A C 1
ATOM 713 O O . LYS A 1 89 ? -6.168 -10.903 -2.792 1.00 95.69 89 LYS A O 1
ATOM 718 N N . TYR A 1 90 ? -5.084 -8.945 -2.894 1.00 96.38 90 TYR A N 1
ATOM 719 C CA . TYR A 1 90 ? -5.281 -8.617 -1.486 1.00 96.38 90 TYR A CA 1
ATOM 720 C C . TYR A 1 90 ? -6.744 -8.320 -1.141 1.00 96.38 90 TYR A C 1
ATOM 722 O O . TYR A 1 90 ? -7.244 -8.855 -0.149 1.00 96.38 90 TYR A O 1
ATOM 730 N N . VAL A 1 91 ? -7.431 -7.506 -1.948 1.00 95.12 91 VAL A N 1
ATOM 731 C CA . VAL A 1 91 ? -8.839 -7.136 -1.717 1.00 95.12 91 VAL A CA 1
ATOM 732 C C . VAL A 1 91 ? -9.777 -8.328 -1.889 1.00 95.12 91 VAL A C 1
ATOM 734 O O . VAL A 1 91 ? -10.641 -8.523 -1.035 1.00 95.12 91 VAL A O 1
ATOM 737 N N . VAL A 1 92 ? -9.545 -9.188 -2.888 1.00 94.62 92 VAL A N 1
ATOM 738 C CA . VAL A 1 92 ? -10.295 -10.447 -3.068 1.00 94.62 92 VAL A CA 1
ATOM 739 C C . VAL A 1 92 ? -10.112 -11.356 -1.852 1.00 94.62 92 VAL A C 1
ATOM 741 O O . VAL A 1 92 ? -11.078 -11.856 -1.279 1.00 94.62 92 VAL A O 1
ATOM 744 N N . ARG A 1 93 ? -8.875 -11.508 -1.358 1.00 95.50 93 ARG A N 1
ATOM 745 C CA . ARG A 1 93 ? -8.609 -12.289 -0.137 1.00 95.50 93 ARG A CA 1
ATOM 746 C C . ARG A 1 93 ? -9.319 -11.718 1.098 1.00 95.50 93 ARG A C 1
ATOM 748 O O . ARG A 1 93 ? -9.670 -12.470 2.004 1.00 95.50 93 ARG A O 1
ATOM 755 N N . LYS A 1 94 ? -9.527 -10.400 1.151 1.00 94.00 94 LYS A N 1
ATOM 756 C CA . LYS A 1 94 ? -10.259 -9.707 2.224 1.00 94.00 94 LYS A CA 1
ATOM 757 C C . LYS A 1 94 ? -11.780 -9.691 2.009 1.00 94.00 94 LYS A C 1
ATOM 759 O O . LYS A 1 94 ? -12.478 -9.164 2.874 1.00 94.00 94 LYS A O 1
ATOM 764 N N . ARG A 1 95 ? -12.290 -10.284 0.920 1.00 92.88 95 ARG A N 1
ATOM 765 C CA . ARG A 1 95 ? -13.709 -10.268 0.514 1.00 92.88 95 ARG A CA 1
ATOM 766 C C . ARG A 1 95 ? -14.257 -8.852 0.316 1.00 92.88 95 ARG A C 1
ATOM 768 O O . ARG A 1 95 ? -15.361 -8.518 0.751 1.00 92.88 95 ARG A O 1
ATOM 775 N N . LEU A 1 96 ? -13.422 -7.980 -0.245 1.00 91.44 96 LEU A N 1
ATOM 776 C CA . LEU A 1 96 ? -13.726 -6.571 -0.491 1.00 91.44 96 LEU A CA 1
ATOM 777 C C . LEU A 1 96 ? -13.985 -6.276 -1.971 1.00 91.44 96 LEU A C 1
ATOM 779 O O . LEU A 1 96 ? -14.189 -5.117 -2.307 1.00 91.44 96 LEU A O 1
ATOM 783 N N . GLU A 1 97 ? -14.021 -7.282 -2.845 1.00 85.94 97 GLU A N 1
ATOM 784 C CA . GLU A 1 97 ? -14.192 -7.130 -4.296 1.00 85.94 97 GLU A CA 1
ATOM 785 C C . GLU A 1 97 ? -15.421 -6.292 -4.674 1.00 85.94 97 GLU A C 1
ATOM 787 O O . GLU A 1 97 ? -15.347 -5.460 -5.568 1.00 85.94 97 GLU A O 1
ATOM 792 N N . ARG A 1 98 ? -16.522 -6.402 -3.918 1.00 86.62 98 ARG A N 1
ATOM 793 C CA . ARG A 1 98 ? -17.746 -5.609 -4.145 1.00 86.62 98 ARG A CA 1
ATOM 794 C C . ARG A 1 98 ? -17.604 -4.120 -3.804 1.00 86.62 98 ARG A C 1
ATOM 796 O O . ARG A 1 98 ? -18.546 -3.364 -4.013 1.00 86.62 98 ARG A O 1
ATOM 803 N N . LYS A 1 99 ? -16.479 -3.716 -3.212 1.00 86.88 99 LYS A N 1
ATOM 804 C CA . LYS A 1 99 ? -16.155 -2.337 -2.812 1.00 86.88 99 LYS A CA 1
ATOM 805 C C . LYS A 1 99 ? -15.001 -1.752 -3.626 1.00 86.88 99 LYS A C 1
ATOM 807 O O . LYS A 1 99 ? -14.452 -0.722 -3.244 1.00 86.88 99 LYS A O 1
ATOM 812 N N . VAL A 1 100 ? -14.592 -2.431 -4.692 1.00 88.50 100 VAL A N 1
ATOM 813 C CA . VAL A 1 100 ? -13.479 -2.018 -5.541 1.00 88.50 100 VAL A CA 1
ATOM 814 C C . VAL A 1 100 ? -14.047 -1.593 -6.882 1.00 88.50 100 VAL A C 1
ATOM 816 O O . VAL A 1 100 ? -14.796 -2.339 -7.505 1.00 88.50 100 VAL A O 1
ATOM 819 N N . ILE A 1 101 ? -13.681 -0.391 -7.309 1.00 88.38 101 ILE A N 1
ATOM 820 C CA . ILE A 1 101 ? -13.947 0.099 -8.657 1.00 88.38 101 ILE A CA 1
ATOM 821 C C . ILE A 1 101 ? -12.638 -0.057 -9.422 1.00 88.38 101 ILE A C 1
ATOM 823 O O . ILE A 1 101 ? -11.617 0.502 -9.021 1.00 88.38 101 I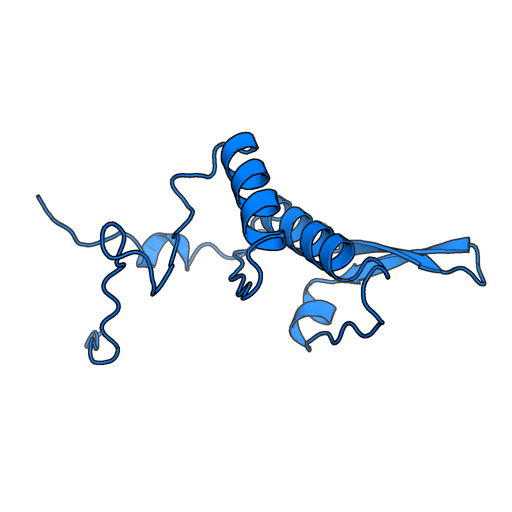LE A O 1
ATOM 827 N N . LEU A 1 102 ? -12.663 -0.865 -10.479 1.00 86.00 102 LEU A N 1
ATOM 828 C CA . LEU A 1 102 ? -11.538 -1.014 -11.394 1.00 86.00 102 LEU A CA 1
ATOM 829 C C . LEU A 1 102 ? -11.751 -0.034 -12.542 1.00 86.00 102 LEU A C 1
ATOM 831 O O . LEU A 1 102 ? -12.822 -0.014 -13.140 1.00 86.00 102 LEU A O 1
ATOM 835 N N . PHE A 1 103 ? -10.745 0.790 -12.808 1.00 84.69 103 PHE A N 1
ATOM 836 C CA . PHE A 1 103 ? -10.753 1.742 -13.907 1.00 84.69 103 PHE A CA 1
ATOM 837 C C . PHE A 1 103 ? -9.507 1.502 -14.752 1.00 84.69 103 PHE A C 1
ATOM 839 O O . PHE A 1 103 ? -8.400 1.841 -14.332 1.00 84.69 103 PHE A O 1
ATOM 846 N N . ASP A 1 104 ? -9.697 0.899 -15.921 1.00 83.81 104 ASP A N 1
ATOM 847 C CA . ASP A 1 104 ? -8.665 0.769 -16.944 1.00 83.81 104 ASP A CA 1
ATOM 848 C C . ASP A 1 104 ? -9.168 1.456 -18.222 1.00 83.81 104 ASP A C 1
ATOM 850 O O . ASP A 1 104 ? -10.111 0.964 -18.841 1.00 83.81 104 ASP A O 1
ATOM 854 N N . PRO A 1 105 ? -8.575 2.588 -18.642 1.00 78.31 105 PRO A N 1
ATOM 855 C CA . PRO A 1 105 ? -9.015 3.299 -19.841 1.00 78.31 105 PRO A CA 1
ATOM 856 C C . PRO A 1 105 ? -8.788 2.502 -21.137 1.00 78.31 105 PRO A C 1
ATOM 858 O O . PRO A 1 105 ? -9.326 2.878 -22.179 1.00 78.31 105 PRO A O 1
ATOM 861 N N . ASN A 1 106 ? -7.993 1.426 -21.101 1.00 80.62 106 ASN A N 1
ATOM 862 C CA . ASN A 1 106 ? -7.770 0.551 -22.251 1.00 80.62 106 ASN A CA 1
ATOM 863 C C . ASN A 1 106 ? -8.767 -0.615 -22.317 1.00 80.62 106 ASN A C 1
ATOM 865 O O . ASN A 1 106 ? -8.887 -1.241 -23.373 1.00 80.62 106 ASN A O 1
ATOM 869 N N . ASP A 1 107 ? -9.482 -0.905 -21.227 1.00 82.19 107 ASP A N 1
ATOM 870 C CA . ASP A 1 107 ? -10.479 -1.969 -21.182 1.00 82.19 107 ASP A CA 1
ATOM 871 C C . ASP A 1 107 ? -11.843 -1.435 -21.641 1.00 82.19 107 ASP A C 1
ATOM 873 O O . ASP A 1 107 ? -12.559 -0.733 -20.926 1.00 82.19 107 ASP A O 1
ATOM 877 N N . ARG A 1 108 ? -12.204 -1.771 -22.883 1.00 72.38 108 ARG A N 1
ATOM 878 C CA . ARG A 1 108 ? -13.476 -1.358 -23.492 1.00 72.38 108 ARG A CA 1
ATOM 879 C C . ARG A 1 108 ? -14.677 -2.148 -22.976 1.00 72.38 108 ARG A C 1
ATOM 881 O O . ARG A 1 108 ? -15.800 -1.685 -23.158 1.00 72.38 108 ARG A O 1
ATOM 888 N N . GLU A 1 109 ? -14.466 -3.318 -22.378 1.00 74.00 109 GLU A N 1
ATOM 889 C CA . GLU A 1 109 ? -15.545 -4.134 -21.811 1.00 74.00 109 GLU A CA 1
ATOM 890 C C . GLU A 1 109 ? -15.916 -3.659 -20.399 1.00 74.00 109 GLU A C 1
ATOM 892 O O . GLU A 1 109 ? -17.074 -3.769 -19.996 1.00 74.00 109 GLU A O 1
ATOM 897 N N . TRP A 1 110 ? -14.956 -3.067 -19.681 1.00 68.81 110 TRP A N 1
ATOM 898 C CA . TRP A 1 110 ? -15.110 -2.540 -18.321 1.00 68.81 110 TRP A CA 1
ATOM 899 C C . TRP A 1 110 ? -14.889 -1.023 -18.230 1.00 68.81 110 TRP A C 1
ATOM 901 O O . TRP A 1 110 ? -14.255 -0.514 -17.304 1.00 68.81 110 TRP A O 1
ATOM 911 N N . ALA A 1 111 ? -15.463 -0.269 -19.169 1.00 66.75 111 ALA A N 1
ATOM 912 C CA . ALA A 1 111 ? -15.453 1.188 -19.109 1.00 66.75 111 ALA A CA 1
ATOM 913 C C . ALA A 1 111 ? -16.412 1.693 -18.013 1.00 66.75 111 ALA A C 1
ATOM 915 O O . ALA A 1 111 ? -17.635 1.657 -18.164 1.00 66.75 111 ALA A O 1
ATOM 916 N N . VAL A 1 112 ? -15.865 2.195 -16.902 1.00 72.12 112 VAL A N 1
ATOM 917 C CA . VAL A 1 112 ? -16.660 2.936 -15.913 1.00 72.12 112 VAL A CA 1
ATOM 918 C C . VAL A 1 112 ? -17.009 4.295 -16.515 1.00 72.12 112 VAL A C 1
ATOM 920 O O . VAL A 1 112 ? -16.122 5.096 -16.807 1.00 72.12 112 VAL A O 1
ATOM 923 N N . GLY A 1 113 ? -18.303 4.554 -16.707 1.00 72.81 113 GLY A N 1
ATOM 924 C CA . GLY A 1 113 ? -18.785 5.868 -17.117 1.00 72.81 113 GLY A CA 1
ATOM 925 C C . GLY A 1 113 ? -18.499 6.886 -16.019 1.00 72.81 113 GLY A C 1
ATOM 926 O O . GLY A 1 113 ? -19.002 6.750 -14.907 1.00 72.81 113 GLY A O 1
ATOM 927 N N . LEU A 1 114 ? -17.680 7.888 -16.326 1.00 74.75 114 LEU A N 1
ATOM 928 C CA . LEU A 1 114 ? -17.432 9.019 -15.445 1.00 74.75 114 LEU A CA 1
ATOM 929 C C . LEU A 1 114 ? -17.769 10.295 -16.207 1.00 74.75 114 LEU A C 1
ATOM 931 O O . LEU A 1 114 ? -17.099 10.646 -17.180 1.00 74.75 114 LEU A O 1
ATOM 935 N N . ASN A 1 115 ? -18.847 10.954 -15.795 1.00 81.50 115 ASN A N 1
ATOM 936 C CA . ASN A 1 115 ? -19.309 12.173 -16.430 1.00 81.50 115 ASN A CA 1
ATOM 937 C C . ASN A 1 115 ? -18.807 13.387 -15.643 1.00 81.50 115 ASN A C 1
ATOM 939 O O . ASN A 1 115 ? -19.361 13.757 -14.618 1.00 81.50 115 ASN A O 1
ATOM 943 N N . TYR A 1 116 ? -17.760 14.034 -16.148 1.00 81.06 116 TYR A N 1
ATOM 944 C CA . TYR A 1 116 ? -17.201 15.243 -15.531 1.00 81.06 116 TYR A CA 1
ATOM 945 C C . TYR A 1 116 ? -18.142 16.457 -15.574 1.00 81.06 116 TYR A C 1
ATOM 947 O O . TYR A 1 116 ? -17.867 17.453 -14.912 1.00 81.06 116 TYR A O 1
ATOM 955 N N . LEU A 1 117 ? -19.203 16.394 -16.382 1.00 88.25 117 LEU A N 1
ATOM 956 C CA . LEU A 1 117 ? -20.226 17.435 -16.492 1.00 88.25 117 LEU A CA 1
ATOM 957 C C . LEU A 1 117 ? -21.460 17.123 -15.642 1.00 88.25 117 LEU A C 1
ATOM 959 O O . LEU A 1 117 ? -22.384 17.931 -15.611 1.00 88.25 117 LEU A O 1
ATOM 963 N N . GLU A 1 118 ? -21.507 15.949 -15.009 1.00 84.50 118 GLU A N 1
ATOM 964 C CA . GLU A 1 118 ? -22.569 15.612 -14.071 1.00 84.50 118 GLU A CA 1
ATOM 965 C C . GLU A 1 118 ? -22.441 16.527 -12.859 1.00 84.50 118 GLU A C 1
ATOM 967 O O . GLU A 1 118 ? -21.408 16.573 -12.188 1.00 84.50 118 GLU A O 1
ATOM 972 N N . TYR A 1 119 ? -23.488 17.305 -12.641 1.00 79.69 119 TYR A N 1
ATOM 973 C CA . TYR A 1 119 ? -23.619 18.230 -11.537 1.00 79.69 119 TYR A CA 1
ATOM 974 C C . TYR A 1 119 ? -24.928 17.875 -10.843 1.00 79.69 119 TYR A C 1
ATOM 976 O O . TYR A 1 119 ? -25.973 17.866 -11.492 1.00 79.69 119 TYR A O 1
ATOM 984 N N . ASP A 1 120 ? -24.845 17.522 -9.563 1.00 78.62 120 ASP A N 1
ATOM 985 C CA . ASP A 1 120 ? -26.021 17.402 -8.706 1.00 78.62 120 ASP A CA 1
ATOM 986 C C . ASP A 1 120 ? -26.324 18.796 -8.144 1.00 78.62 120 ASP A C 1
ATOM 988 O O . ASP A 1 120 ? -25.433 19.448 -7.598 1.00 78.62 120 ASP A O 1
ATOM 992 N N . ASP A 1 121 ? -27.568 19.254 -8.298 1.00 68.19 121 ASP A N 1
ATOM 993 C CA . ASP A 1 121 ? -28.042 20.561 -7.812 1.00 68.19 121 ASP A CA 1
ATOM 994 C C . ASP A 1 121 ? -28.297 20.582 -6.279 1.00 68.19 121 ASP A C 1
ATOM 996 O O . ASP A 1 121 ? -28.826 21.569 -5.759 1.00 68.19 121 ASP A O 1
ATOM 1000 N N . GLU A 1 122 ? -27.951 19.508 -5.550 1.00 54.19 122 GLU A N 1
ATOM 1001 C CA . GLU A 1 122 ? -28.107 19.368 -4.085 1.00 54.19 122 GLU A CA 1
ATOM 1002 C C . GLU A 1 122 ? -26.885 19.816 -3.259 1.00 54.19 122 GLU A C 1
ATOM 1004 O O . GLU A 1 122 ? -25.728 19.473 -3.602 1.00 54.19 122 GLU A O 1
#

Secondary structure (DSSP, 8-state):
-----THHHHHT-PPPTTS--EEEEEEETTTTEEEEEEHHHHHT-------TTSSHHHHHHHHHHHHHHTT-------SSSHHHHHHHHHHHHTT-GGG-----TT-SSS-----TT-----

Sequence (122 aa):
MDPQIKIERWAREALPKNRPKRILIGNNALINRRTYLSLEQLSIHMHIVGSSGMGKTFLLEHLVKTLIDLKVGVCVIDPHGDLYQRLLKYVVRKRLERKVILFDPNDREWAVGLNYLEYDDE